Protein AF-A0A7Z0QE20-F1 (afdb_monomer_lite)

Organism: NCBI:txid2823807

InterPro domains:
  IPR054189 Domain of unknown function DUF6894 [PF21834] (3-74)

Sequence (82 aa):
MPRYYFHILNGKMLIDDVGVEVADTEAAKLEAVKYAGNVLTSEHPTDMWKGIPWELKVTDGPSPKEGRTLLTLTLTAEINPT

Structure (mmCIF, N/CA/C/O backbone):
data_AF-A0A7Z0QE20-F1
#
_entry.id   AF-A0A7Z0QE20-F1
#
loop_
_atom_site.group_PDB
_atom_site.id
_atom_site.type_symbol
_atom_site.label_atom_id
_atom_site.label_alt_id
_atom_site.label_comp_id
_atom_site.label_asym_id
_atom_site.label_entity_id
_atom_site.label_seq_id
_atom_site.pdbx_PDB_ins_code
_atom_site.Cartn_x
_atom_site.Cartn_y
_atom_site.Cartn_z
_atom_site.occupancy
_atom_site.B_iso_or_equiv
_atom_site.auth_seq_id
_atom_site.auth_comp_id
_atom_site.auth_asym_id
_atom_site.auth_atom_id
_atom_site.pdbx_PDB_model_num
ATOM 1 N N . MET A 1 1 ? -11.100 -2.691 17.607 1.00 81.31 1 MET A N 1
ATOM 2 C CA . MET A 1 1 ? -9.955 -2.050 16.930 1.00 81.31 1 MET A CA 1
ATOM 3 C C . MET A 1 1 ? -10.435 -1.618 15.552 1.00 81.31 1 MET A C 1
ATOM 5 O O . MET A 1 1 ? -11.226 -2.365 14.984 1.00 81.31 1 MET A O 1
ATOM 9 N N . PRO A 1 2 ? -10.095 -0.418 15.055 1.00 93.25 2 PRO A N 1
ATOM 10 C CA . PRO A 1 2 ? -10.448 -0.021 13.694 1.00 93.25 2 PRO A CA 1
ATOM 11 C C . PRO A 1 2 ? -9.811 -0.957 12.657 1.00 93.25 2 PRO A C 1
ATOM 13 O O . PRO A 1 2 ? -8.697 -1.448 12.850 1.00 93.25 2 PRO A O 1
ATOM 16 N N . ARG A 1 3 ? -10.537 -1.202 11.565 1.00 96.50 3 ARG A N 1
ATOM 17 C CA . ARG A 1 3 ? -10.088 -2.007 10.427 1.00 96.50 3 ARG A CA 1
ATOM 18 C C . ARG A 1 3 ? -9.723 -1.085 9.271 1.00 96.50 3 ARG A C 1
ATOM 20 O O . ARG A 1 3 ? -10.494 -0.184 8.952 1.00 96.50 3 ARG A O 1
ATOM 27 N N . TYR A 1 4 ? -8.569 -1.329 8.667 1.00 97.31 4 TYR A N 1
ATOM 28 C CA . TYR A 1 4 ? -8.037 -0.551 7.552 1.00 97.31 4 TYR A CA 1
ATOM 29 C C . TYR A 1 4 ? -7.791 -1.458 6.355 1.00 97.31 4 TYR A C 1
ATOM 31 O O . TYR A 1 4 ? -7.414 -2.612 6.543 1.00 97.31 4 TYR A O 1
ATOM 39 N N . TYR A 1 5 ? -7.966 -0.930 5.149 1.00 97.31 5 TYR A N 1
ATOM 40 C CA . TYR A 1 5 ? -7.826 -1.682 3.902 1.00 97.31 5 TYR A CA 1
ATOM 41 C C . TYR A 1 5 ? -6.718 -1.075 3.047 1.00 97.31 5 TYR A C 1
ATOM 43 O O . TYR A 1 5 ? -6.606 0.147 2.966 1.00 97.31 5 TYR A O 1
ATOM 51 N N . PHE A 1 6 ? -5.882 -1.918 2.444 1.00 96.75 6 PHE A N 1
ATOM 52 C CA . PHE A 1 6 ? -4.608 -1.548 1.822 1.00 96.75 6 PHE A CA 1
ATOM 53 C C . PHE A 1 6 ? -4.645 -1.814 0.309 1.00 96.75 6 PHE A C 1
ATOM 55 O O . PHE A 1 6 ? -4.274 -2.886 -0.170 1.00 96.75 6 PHE A O 1
ATOM 62 N N . HIS A 1 7 ? -5.093 -0.829 -0.470 1.00 95.88 7 HIS A N 1
ATOM 63 C CA . HIS A 1 7 ? -5.321 -0.979 -1.910 1.00 95.88 7 HIS A CA 1
ATOM 64 C C . HIS A 1 7 ? -4.162 -0.440 -2.746 1.00 95.88 7 HIS A C 1
ATOM 66 O O . HIS A 1 7 ? -3.735 0.700 -2.568 1.00 95.88 7 HIS A O 1
ATOM 72 N N . ILE A 1 8 ? -3.718 -1.208 -3.736 1.00 93.31 8 ILE A N 1
ATOM 73 C CA . ILE A 1 8 ? -2.751 -0.753 -4.740 1.00 93.31 8 ILE A CA 1
ATOM 74 C C . ILE A 1 8 ? -3.536 -0.316 -5.965 1.00 93.31 8 ILE A C 1
ATOM 76 O O . ILE A 1 8 ? -4.303 -1.103 -6.517 1.00 93.31 8 ILE A O 1
ATOM 80 N N . LEU A 1 9 ? -3.383 0.940 -6.379 1.00 83.88 9 LEU A N 1
ATOM 81 C CA . LEU A 1 9 ? -4.237 1.520 -7.424 1.00 83.88 9 LEU A CA 1
ATOM 82 C C . LEU A 1 9 ? -3.513 1.800 -8.741 1.00 83.88 9 LEU A C 1
ATOM 84 O O . LEU A 1 9 ? -4.170 1.827 -9.780 1.00 83.88 9 LEU A O 1
ATOM 88 N N . ASN A 1 10 ? -2.186 1.944 -8.717 1.00 75.31 10 ASN A N 1
ATOM 89 C CA . ASN A 1 10 ? -1.376 2.230 -9.902 1.00 75.31 10 ASN A CA 1
ATOM 90 C C . ASN A 1 10 ? -0.373 1.098 -10.170 1.00 75.31 10 ASN A C 1
ATOM 92 O O . ASN A 1 10 ? 0.271 0.591 -9.251 1.00 75.31 10 ASN A O 1
ATOM 96 N N . GLY A 1 11 ? -0.260 0.691 -11.440 1.00 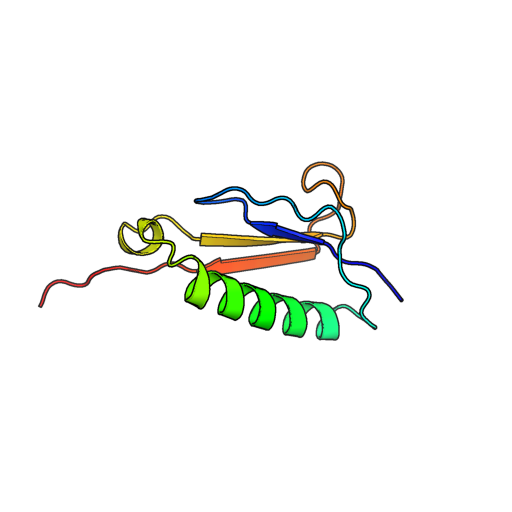68.31 11 GLY A N 1
ATOM 97 C CA . GLY A 1 11 ? 0.398 -0.552 -11.852 1.00 68.31 11 GLY A CA 1
ATOM 98 C C . GLY A 1 11 ? -0.603 -1.713 -11.891 1.00 68.31 11 GLY A C 1
ATOM 99 O O . GLY A 1 11 ? -1.604 -1.649 -12.605 1.00 68.31 11 GLY A O 1
ATOM 100 N N . LYS A 1 12 ? -0.360 -2.771 -11.109 1.00 69.12 12 LYS A N 1
ATOM 101 C CA . LYS A 1 12 ? -1.309 -3.879 -10.911 1.00 69.12 12 LYS A CA 1
ATOM 102 C C . LYS A 1 12 ? -2.320 -3.479 -9.838 1.00 69.12 12 LYS A C 1
ATOM 104 O O . LYS A 1 12 ? -1.981 -3.442 -8.658 1.00 69.12 12 LYS A O 1
ATOM 109 N N . MET A 1 13 ? -3.547 -3.164 -10.252 1.00 82.62 13 MET A N 1
ATOM 110 C CA . MET A 1 13 ? -4.612 -2.812 -9.313 1.00 82.62 13 MET A CA 1
ATOM 111 C C . MET A 1 13 ? -4.943 -4.016 -8.423 1.00 82.62 13 MET A C 1
ATOM 113 O O . MET A 1 13 ? -5.348 -5.065 -8.923 1.00 82.62 13 MET A O 1
ATOM 117 N N . LEU A 1 14 ? -4.771 -3.855 -7.113 1.00 89.69 14 LEU A N 1
ATOM 118 C CA . LEU A 1 14 ? -5.096 -4.852 -6.098 1.00 89.69 14 LEU A CA 1
ATOM 119 C C . LEU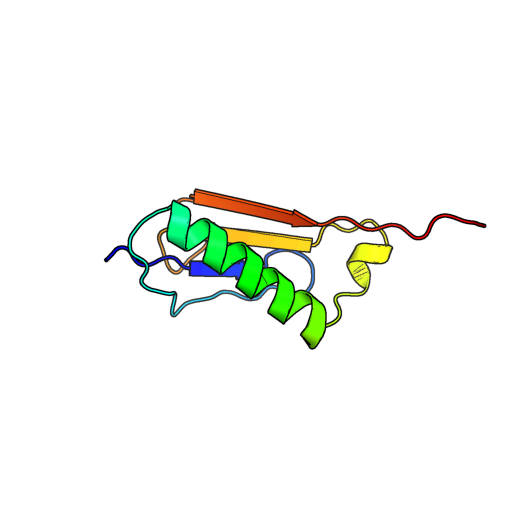 A 1 14 ? -5.994 -4.204 -5.051 1.00 89.69 14 LEU A C 1
ATOM 121 O O . LEU A 1 14 ? -5.585 -3.281 -4.345 1.00 89.69 14 LEU A O 1
ATOM 125 N N . ILE A 1 15 ? -7.230 -4.687 -4.976 1.00 93.50 15 ILE A N 1
ATOM 126 C CA . ILE A 1 15 ? -8.212 -4.226 -4.002 1.00 93.50 15 ILE A CA 1
ATOM 127 C C . ILE A 1 15 ? -8.198 -5.190 -2.824 1.00 93.50 15 ILE A C 1
ATOM 129 O O . ILE A 1 15 ? -8.570 -6.348 -2.975 1.00 93.50 15 ILE A O 1
ATOM 133 N N . ASP A 1 16 ? -7.760 -4.699 -1.670 1.00 94.06 16 ASP A N 1
ATOM 134 C CA . ASP A 1 16 ? -7.917 -5.391 -0.392 1.00 94.06 16 ASP A CA 1
ATOM 135 C C . ASP A 1 16 ? -9.359 -5.269 0.130 1.00 94.06 16 ASP A C 1
ATOM 137 O O . ASP A 1 16 ? -9.795 -4.183 0.503 1.00 94.06 16 ASP A O 1
ATOM 141 N N . ASP A 1 17 ? -10.097 -6.375 0.148 1.00 93.44 17 ASP A N 1
ATOM 142 C CA . ASP A 1 17 ? -11.462 -6.481 0.674 1.00 93.44 17 ASP A CA 1
ATOM 143 C C . ASP A 1 17 ? -11.524 -7.098 2.084 1.00 93.44 17 ASP A C 1
ATOM 145 O O . ASP A 1 17 ? -12.597 -7.154 2.690 1.00 93.44 17 ASP A O 1
ATOM 149 N N . VAL A 1 18 ? -10.381 -7.522 2.635 1.00 95.00 18 VAL A N 1
ATOM 150 C CA . VAL A 1 18 ? -10.281 -8.176 3.948 1.00 95.00 18 VAL A CA 1
ATOM 151 C C . VAL A 1 18 ? -9.904 -7.167 5.030 1.00 95.00 18 VAL A C 1
ATOM 153 O O . VAL A 1 18 ? -10.531 -7.116 6.097 1.00 95.00 18 VAL A O 1
ATOM 156 N N . GLY A 1 19 ? -8.881 -6.359 4.757 1.00 94.31 19 GLY A N 1
ATOM 157 C CA . GLY A 1 19 ? -8.322 -5.388 5.684 1.00 94.31 19 GLY A CA 1
ATOM 158 C C . GLY A 1 19 ? -7.650 -6.000 6.917 1.00 94.31 19 GLY A C 1
ATOM 159 O O . GLY A 1 19 ? -7.708 -7.201 7.191 1.00 94.31 19 GLY A O 1
ATOM 160 N N . VAL A 1 20 ? -7.027 -5.134 7.713 1.00 96.88 20 VAL A N 1
ATOM 161 C CA . VAL A 1 20 ? -6.303 -5.484 8.940 1.00 96.88 20 VAL A CA 1
ATOM 162 C C . VAL A 1 20 ? -6.828 -4.648 10.102 1.00 96.88 20 VAL A C 1
ATOM 164 O O . VAL A 1 20 ? -7.018 -3.436 9.981 1.00 96.88 20 VAL A O 1
ATOM 167 N N . GLU A 1 21 ? -7.066 -5.293 11.243 1.00 97.44 21 GLU A N 1
ATOM 168 C CA . GLU A 1 21 ? -7.384 -4.598 12.490 1.00 97.44 21 GLU A CA 1
ATOM 169 C C . GLU A 1 21 ? -6.104 -4.158 13.194 1.00 97.44 21 GLU A C 1
ATOM 171 O O . GLU A 1 21 ? -5.261 -4.980 13.549 1.00 97.44 21 GLU A O 1
ATOM 176 N N . VAL A 1 22 ? -5.978 -2.855 13.430 1.00 95.88 22 VAL A N 1
ATOM 177 C CA . VAL A 1 22 ? -4.864 -2.271 14.183 1.00 95.88 22 VAL A CA 1
ATOM 178 C C . VAL A 1 22 ? -5.389 -1.283 15.217 1.00 95.88 22 VAL A C 1
ATOM 180 O O . VAL A 1 22 ? -6.539 -0.848 15.158 1.00 95.88 22 VAL A O 1
ATOM 183 N N . ALA A 1 23 ? -4.565 -0.955 16.211 1.00 95.12 23 ALA A N 1
ATOM 184 C CA . ALA A 1 23 ? -4.999 -0.159 17.357 1.00 95.12 23 ALA A CA 1
ATOM 185 C C . ALA A 1 23 ? -5.441 1.263 16.967 1.00 95.12 23 ALA A C 1
ATOM 187 O O . ALA A 1 23 ? -6.494 1.722 17.411 1.00 95.12 23 ALA A O 1
ATOM 188 N N . ASP A 1 24 ? -4.653 1.936 16.128 1.00 93.56 24 ASP A N 1
ATOM 189 C CA . ASP A 1 24 ? -4.830 3.334 15.745 1.00 93.56 24 ASP A CA 1
ATOM 190 C C . ASP A 1 24 ? -4.160 3.646 14.391 1.00 93.56 24 ASP A C 1
ATOM 192 O O . ASP A 1 24 ? -3.633 2.766 13.704 1.00 93.56 24 ASP A O 1
ATOM 196 N N . THR A 1 25 ? -4.193 4.920 13.997 1.00 93.75 25 THR A N 1
ATOM 197 C CA . THR A 1 25 ? -3.605 5.403 12.744 1.00 93.75 25 THR A CA 1
ATOM 198 C C . THR A 1 25 ? -2.079 5.267 12.704 1.00 93.75 25 THR A C 1
ATOM 200 O O . THR A 1 25 ? -1.526 5.085 11.623 1.00 93.75 25 THR A O 1
ATOM 203 N N . GLU A 1 26 ? -1.373 5.334 13.839 1.00 96.50 26 GLU A N 1
ATOM 204 C CA . GLU A 1 26 ? 0.085 5.139 13.857 1.00 96.50 26 GLU A CA 1
ATOM 205 C C . GLU A 1 26 ? 0.440 3.681 13.563 1.00 96.50 26 GLU A C 1
ATOM 207 O O . GLU A 1 26 ? 1.323 3.403 12.746 1.00 96.50 26 GLU A O 1
ATOM 212 N N . ALA A 1 27 ? -0.310 2.740 14.138 1.00 97.12 27 ALA A N 1
ATOM 213 C CA . ALA A 1 27 ? -0.187 1.329 13.798 1.00 97.12 27 ALA A CA 1
ATOM 214 C C . ALA A 1 27 ? -0.515 1.072 12.313 1.00 97.12 27 ALA A C 1
ATOM 216 O O . ALA A 1 27 ? 0.192 0.304 11.659 1.00 97.12 27 ALA A O 1
ATOM 217 N N . ALA A 1 28 ? -1.510 1.768 11.748 1.00 96.75 28 ALA A N 1
ATOM 218 C CA . ALA A 1 28 ? -1.843 1.675 10.324 1.00 96.75 28 ALA A CA 1
ATOM 219 C C . ALA A 1 28 ? -0.719 2.200 9.411 1.00 96.75 28 ALA A C 1
ATOM 221 O O . ALA A 1 28 ? -0.451 1.601 8.371 1.00 96.75 28 ALA A O 1
ATOM 222 N N . LYS A 1 29 ? -0.014 3.276 9.798 1.00 97.75 29 LYS A N 1
ATOM 223 C CA . LYS A 1 29 ? 1.163 3.775 9.057 1.00 97.75 29 LYS A CA 1
ATOM 224 C C . LYS A 1 29 ? 2.282 2.741 9.017 1.00 97.75 29 LYS A C 1
ATOM 226 O O . LYS A 1 29 ? 2.853 2.499 7.954 1.00 97.75 29 LYS A O 1
ATOM 231 N N . LEU A 1 30 ? 2.593 2.132 10.163 1.00 97.88 30 LEU A N 1
ATOM 232 C CA . LEU A 1 30 ? 3.620 1.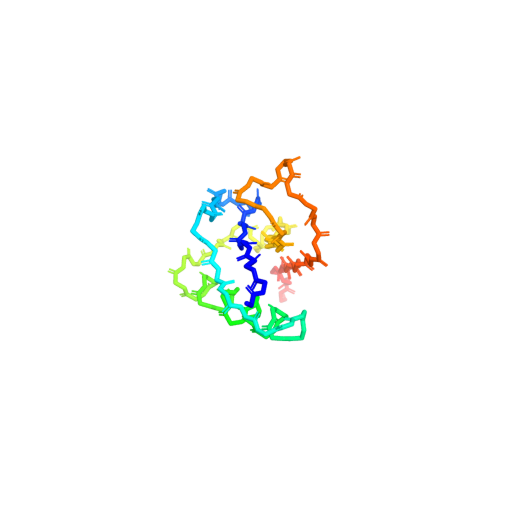095 10.242 1.00 97.88 30 LEU A CA 1
ATOM 233 C C . LEU A 1 30 ? 3.253 -0.107 9.363 1.00 97.88 30 LEU A C 1
ATOM 235 O O . LEU A 1 30 ? 4.106 -0.620 8.638 1.00 97.88 30 LEU A O 1
ATOM 239 N N . GLU A 1 31 ? 1.991 -0.529 9.405 1.00 97.69 31 GLU A N 1
ATOM 240 C CA . GLU A 1 31 ? 1.503 -1.635 8.584 1.00 97.69 31 GLU A CA 1
ATOM 241 C C . GLU A 1 31 ? 1.542 -1.301 7.088 1.00 97.69 31 GLU A C 1
ATOM 243 O O . GLU A 1 31 ? 1.995 -2.119 6.292 1.00 97.69 31 GLU A O 1
ATOM 248 N N . ALA A 1 32 ? 1.200 -0.067 6.701 1.00 97.50 32 ALA A N 1
ATOM 249 C CA . ALA A 1 32 ? 1.270 0.387 5.313 1.00 97.50 32 ALA A CA 1
ATOM 250 C C . ALA A 1 32 ? 2.696 0.313 4.744 1.00 97.50 32 ALA A C 1
ATOM 252 O O . ALA A 1 32 ? 2.890 -0.146 3.619 1.00 97.50 32 ALA A O 1
ATOM 253 N N . VAL A 1 33 ? 3.703 0.725 5.524 1.00 97.44 33 VAL A N 1
ATOM 254 C CA . VAL A 1 33 ? 5.116 0.656 5.113 1.00 97.44 33 VAL A CA 1
ATOM 255 C C . VAL A 1 33 ? 5.578 -0.795 4.972 1.00 97.44 33 VAL A C 1
ATOM 257 O O . VAL A 1 33 ? 6.226 -1.135 3.981 1.00 97.44 33 VAL A O 1
ATOM 260 N N . LYS A 1 34 ? 5.226 -1.666 5.928 1.00 97.25 34 LYS A N 1
ATOM 261 C CA . LYS A 1 34 ? 5.546 -3.102 5.855 1.00 97.25 34 LYS A CA 1
ATOM 262 C C . LYS A 1 34 ? 4.908 -3.755 4.633 1.00 97.25 34 LYS A C 1
ATOM 264 O O . LYS A 1 34 ? 5.590 -4.455 3.887 1.00 97.25 34 LYS A O 1
ATOM 269 N N . TYR A 1 35 ? 3.622 -3.496 4.411 1.00 95.38 35 TYR A N 1
ATOM 270 C CA . TYR A 1 35 ? 2.879 -4.021 3.274 1.00 95.38 35 TYR A CA 1
ATOM 271 C C . TYR A 1 35 ? 3.486 -3.556 1.947 1.00 95.38 35 TYR A C 1
ATOM 273 O O . TYR A 1 35 ? 3.770 -4.384 1.082 1.00 95.38 35 TYR A O 1
ATOM 281 N N . ALA A 1 36 ? 3.787 -2.259 1.815 1.00 94.50 36 ALA A N 1
ATOM 282 C CA . ALA A 1 36 ? 4.462 -1.722 0.637 1.00 94.50 36 ALA A CA 1
ATOM 283 C C . ALA A 1 36 ? 5.815 -2.408 0.393 1.00 94.50 36 ALA A C 1
ATOM 285 O O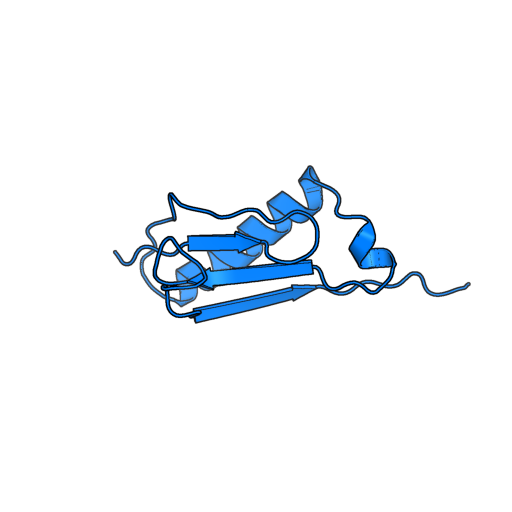 . ALA A 1 36 ? 6.073 -2.858 -0.720 1.00 94.50 36 ALA A O 1
ATOM 286 N N . GLY A 1 37 ? 6.652 -2.563 1.424 1.00 94.12 37 GLY A N 1
ATOM 287 C CA . GLY A 1 37 ? 7.934 -3.264 1.306 1.00 94.12 37 GLY A CA 1
ATOM 288 C C . GLY A 1 37 ? 7.781 -4.711 0.827 1.00 94.12 37 GLY A C 1
ATOM 289 O O . GLY A 1 37 ? 8.487 -5.138 -0.089 1.00 94.12 37 GLY A O 1
ATOM 290 N N . ASN A 1 38 ? 6.818 -5.449 1.384 1.00 94.12 38 ASN A N 1
ATOM 291 C CA . ASN A 1 38 ? 6.542 -6.830 0.985 1.00 94.12 38 ASN A CA 1
ATOM 292 C C . ASN A 1 38 ? 6.091 -6.921 -0.478 1.00 94.12 38 ASN A C 1
ATOM 294 O O . ASN A 1 38 ? 6.581 -7.768 -1.220 1.00 94.12 38 ASN A O 1
ATOM 298 N N . VAL A 1 39 ? 5.200 -6.035 -0.924 1.00 91.62 39 VAL A N 1
ATOM 299 C CA . VAL A 1 39 ? 4.720 -6.029 -2.314 1.00 91.62 39 VAL A CA 1
ATOM 300 C C . VAL A 1 39 ? 5.830 -5.633 -3.285 1.00 91.62 39 VAL A C 1
ATOM 302 O O . VAL A 1 39 ? 6.027 -6.299 -4.297 1.00 91.62 39 VAL A O 1
ATOM 305 N N . LEU A 1 40 ? 6.591 -4.580 -2.979 1.00 90.81 40 LEU A N 1
ATOM 306 C CA . LEU A 1 40 ? 7.675 -4.100 -3.841 1.00 90.81 40 LEU A CA 1
ATOM 307 C C . LEU A 1 40 ? 8.766 -5.158 -4.043 1.00 90.81 40 LEU A C 1
ATOM 309 O O . LEU A 1 40 ? 9.339 -5.253 -5.128 1.00 90.81 40 LEU A O 1
ATOM 313 N N . THR A 1 41 ? 9.039 -5.956 -3.009 1.00 91.56 41 THR A N 1
ATOM 314 C CA . THR A 1 41 ? 10.043 -7.027 -3.050 1.00 91.56 41 THR A CA 1
ATOM 315 C C . THR A 1 41 ? 9.542 -8.318 -3.689 1.00 91.56 41 THR A C 1
ATOM 317 O O . THR A 1 41 ? 10.360 -9.042 -4.243 1.00 91.56 41 THR A O 1
ATOM 320 N N . SER A 1 42 ? 8.241 -8.614 -3.632 1.00 90.62 42 SER A N 1
ATOM 321 C CA . SER A 1 42 ? 7.668 -9.850 -4.191 1.00 90.62 42 SER A CA 1
ATOM 322 C C . SER A 1 42 ? 7.169 -9.705 -5.630 1.00 90.62 42 SER A C 1
ATOM 324 O O . SER A 1 42 ? 7.422 -10.579 -6.454 1.00 90.62 42 SER A O 1
ATOM 326 N N . GLU A 1 43 ? 6.487 -8.604 -5.958 1.00 88.19 43 GLU A N 1
ATOM 327 C CA . GLU A 1 43 ? 5.841 -8.407 -7.265 1.00 88.19 43 GLU A CA 1
ATOM 328 C C . GLU A 1 43 ? 6.725 -7.654 -8.273 1.00 88.19 43 GLU A C 1
ATOM 330 O O . GLU A 1 43 ? 6.409 -7.634 -9.460 1.00 88.19 43 GLU A O 1
ATOM 335 N N . HIS A 1 44 ? 7.819 -7.025 -7.823 1.00 85.50 44 HIS A N 1
ATOM 336 C CA . HIS A 1 44 ? 8.777 -6.285 -8.658 1.00 85.50 44 HIS A CA 1
ATOM 337 C C . HIS A 1 44 ? 8.122 -5.344 -9.699 1.00 85.50 44 HIS A C 1
ATOM 339 O O . HIS A 1 44 ? 8.308 -5.532 -10.905 1.00 85.50 44 HIS A O 1
ATOM 345 N N . PRO A 1 45 ? 7.362 -4.312 -9.282 1.00 85.00 45 PRO A N 1
ATOM 346 C CA . PRO A 1 45 ? 6.626 -3.456 -10.213 1.00 85.00 45 PRO A CA 1
ATOM 347 C C . PRO A 1 45 ? 7.568 -2.608 -11.083 1.00 85.00 45 PRO A C 1
ATOM 349 O O . PRO A 1 45 ? 7.988 -1.517 -10.708 1.00 85.00 45 PRO A O 1
ATOM 352 N N . THR A 1 46 ? 7.890 -3.091 -12.286 1.00 85.56 46 THR A N 1
ATOM 353 C CA . THR A 1 46 ? 8.907 -2.475 -13.157 1.00 85.56 46 THR A CA 1
ATOM 354 C C . THR A 1 46 ? 8.507 -1.120 -13.732 1.00 85.56 46 THR A C 1
ATOM 356 O O . THR A 1 46 ? 9.373 -0.335 -14.113 1.00 85.56 46 THR A O 1
ATOM 359 N N . ASP A 1 47 ? 7.207 -0.832 -13.814 1.00 86.94 47 ASP A N 1
ATOM 360 C CA . ASP A 1 47 ? 6.700 0.420 -14.386 1.00 86.94 47 ASP A CA 1
ATOM 361 C C . ASP A 1 47 ? 7.128 1.651 -13.587 1.00 86.94 47 ASP A C 1
ATOM 363 O O . ASP A 1 47 ? 7.266 2.733 -14.159 1.00 86.94 47 ASP A O 1
ATOM 367 N N . MET A 1 48 ? 7.453 1.473 -12.304 1.00 88.38 48 MET A N 1
ATOM 368 C CA . MET A 1 48 ? 7.962 2.562 -11.481 1.00 88.38 48 MET A CA 1
ATOM 369 C C . MET A 1 48 ? 9.267 3.151 -11.995 1.00 88.38 48 MET A C 1
ATOM 371 O O . MET A 1 48 ? 9.464 4.349 -11.865 1.00 88.38 48 MET A O 1
ATOM 375 N N . TRP A 1 49 ? 10.111 2.348 -12.649 1.00 89.25 49 TRP A N 1
ATOM 376 C CA . TRP A 1 49 ? 11.372 2.794 -13.247 1.00 89.25 49 TRP A CA 1
ATOM 377 C C . TRP A 1 49 ? 11.182 3.597 -14.537 1.00 89.25 49 TRP A C 1
ATOM 379 O O . TRP A 1 49 ? 12.126 4.217 -15.019 1.00 89.25 49 TRP A O 1
ATOM 389 N N . LYS A 1 50 ? 9.963 3.602 -15.091 1.00 87.50 50 LYS A N 1
ATOM 390 C CA . LYS A 1 50 ? 9.554 4.447 -16.223 1.00 87.50 50 LYS A CA 1
ATOM 391 C C . LYS A 1 50 ? 8.966 5.785 -15.749 1.00 87.50 50 LYS A C 1
ATOM 393 O O . LYS A 1 50 ? 8.345 6.487 -16.543 1.00 87.50 50 LYS A O 1
ATOM 398 N N . GLY A 1 51 ? 9.097 6.106 -14.458 1.00 85.38 51 GLY A N 1
ATOM 399 C CA . GLY A 1 51 ? 8.521 7.299 -13.840 1.00 85.38 51 GLY A CA 1
ATOM 400 C C . GLY A 1 51 ? 7.024 7.193 -13.526 1.00 85.38 51 GLY A C 1
ATOM 401 O O . GLY A 1 51 ? 6.423 8.194 -13.146 1.00 85.38 51 GLY A O 1
ATOM 402 N N . ILE A 1 52 ? 6.403 6.014 -13.667 1.00 87.88 52 ILE A N 1
ATOM 403 C CA . ILE A 1 52 ? 4.986 5.807 -13.325 1.00 87.88 52 ILE A CA 1
ATOM 404 C C . ILE A 1 52 ? 4.883 5.554 -11.814 1.00 87.88 52 ILE A C 1
ATOM 406 O O . ILE A 1 52 ? 5.376 4.528 -11.351 1.00 87.88 52 ILE A O 1
ATOM 410 N N . PRO A 1 53 ? 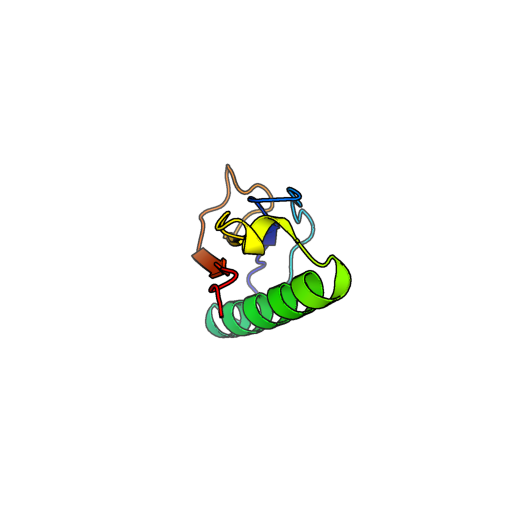4.246 6.425 -11.014 1.00 90.31 53 PRO A N 1
ATOM 411 C CA . PRO A 1 53 ? 4.218 6.238 -9.569 1.00 90.31 53 PRO A CA 1
ATOM 412 C C . PRO A 1 53 ? 3.500 4.946 -9.166 1.00 90.31 53 PRO A C 1
ATOM 414 O O . PRO A 1 53 ? 2.375 4.686 -9.597 1.00 90.31 53 PRO A O 1
ATOM 417 N N . TRP A 1 54 ? 4.127 4.167 -8.286 1.00 92.75 54 TRP A N 1
ATOM 418 C CA . TRP A 1 54 ? 3.443 3.108 -7.552 1.00 92.75 54 TRP A CA 1
ATOM 419 C C . TRP A 1 54 ? 2.695 3.731 -6.373 1.00 92.75 54 TRP A C 1
ATOM 421 O O . TRP A 1 54 ? 3.232 4.605 -5.686 1.00 92.75 54 TRP A O 1
ATOM 431 N N . GLU A 1 55 ? 1.456 3.299 -6.140 1.00 94.62 55 GLU A N 1
ATOM 432 C CA . GLU A 1 55 ? 0.580 3.922 -5.148 1.00 94.62 55 GLU A CA 1
ATOM 433 C C . GLU A 1 55 ? -0.155 2.888 -4.298 1.00 94.62 55 GLU A C 1
ATOM 435 O O . GLU A 1 55 ? -0.836 2.007 -4.829 1.00 94.62 55 GLU A O 1
ATOM 440 N N . LEU A 1 56 ? -0.064 3.072 -2.981 1.00 95.56 56 LEU A N 1
ATOM 441 C CA . LEU A 1 56 ? -0.847 2.376 -1.968 1.00 95.56 56 LEU A CA 1
ATOM 442 C C . LEU A 1 56 ? -1.769 3.376 -1.270 1.00 95.56 56 LEU A C 1
ATOM 444 O O . LEU A 1 56 ? -1.301 4.363 -0.700 1.00 95.56 56 LEU A O 1
ATOM 448 N N . LYS A 1 57 ? -3.069 3.089 -1.258 1.00 96.44 57 LYS A N 1
ATOM 449 C CA . LYS A 1 57 ? -4.057 3.813 -0.457 1.00 96.44 57 LYS A CA 1
ATOM 450 C C . LYS A 1 57 ? -4.513 2.973 0.715 1.00 96.44 57 LYS A C 1
ATOM 452 O O . LYS A 1 57 ? -4.848 1.804 0.547 1.00 96.44 57 LYS A O 1
ATOM 457 N N . VAL A 1 58 ? -4.585 3.612 1.876 1.00 97.12 58 VAL A N 1
ATOM 458 C CA . VAL A 1 58 ? -5.171 3.030 3.079 1.00 97.12 58 VAL A CA 1
ATOM 459 C C . VAL A 1 58 ? -6.493 3.718 3.371 1.00 97.12 58 VAL A C 1
ATOM 461 O O . VAL A 1 58 ? -6.543 4.949 3.463 1.00 97.12 58 VAL A O 1
ATOM 464 N N . THR A 1 59 ? -7.555 2.938 3.514 1.00 97.25 59 THR A N 1
ATOM 465 C CA . THR A 1 59 ? -8.926 3.429 3.701 1.00 97.25 59 THR A CA 1
ATOM 466 C C . THR A 1 59 ? -9.571 2.819 4.945 1.00 97.25 59 THR A C 1
ATOM 468 O O . THR A 1 59 ? -9.075 1.839 5.502 1.00 97.25 59 THR A O 1
ATOM 471 N N . ASP A 1 60 ? -10.690 3.399 5.378 1.00 95.69 60 ASP A N 1
ATOM 472 C CA . ASP A 1 60 ? -11.553 2.857 6.439 1.00 95.69 60 ASP A CA 1
ATOM 473 C C . ASP A 1 60 ? -12.686 1.946 5.919 1.00 95.69 60 ASP A C 1
ATOM 475 O O . ASP A 1 60 ? -13.540 1.513 6.694 1.00 95.69 60 ASP A O 1
ATOM 479 N N . GLY A 1 61 ? -12.693 1.619 4.622 1.00 95.00 61 GLY A N 1
ATOM 480 C CA . GLY A 1 61 ? -13.705 0.769 3.994 1.00 95.00 61 GLY A CA 1
ATOM 481 C C . GLY A 1 61 ? -13.134 -0.107 2.872 1.00 95.00 61 GLY A C 1
ATOM 482 O O . GLY A 1 61 ? -12.188 0.307 2.206 1.00 95.00 61 GLY A O 1
ATOM 483 N N . PRO A 1 62 ? -13.727 -1.287 2.610 1.00 93.69 62 PRO A N 1
ATOM 484 C CA . PRO A 1 62 ? -13.183 -2.293 1.683 1.00 93.69 62 PRO A CA 1
ATOM 485 C C . PRO A 1 62 ? -13.191 -1.851 0.216 1.00 93.69 62 PRO A C 1
ATOM 487 O O . PRO A 1 62 ? -12.544 -2.451 -0.637 1.00 93.69 62 PRO A O 1
ATOM 490 N N . SER A 1 63 ? -13.943 -0.799 -0.100 1.00 90.50 63 SER A N 1
ATOM 491 C CA . SER A 1 63 ? -13.967 -0.189 -1.420 1.00 90.50 63 SER A CA 1
ATOM 492 C C . SER A 1 63 ? -13.170 1.113 -1.387 1.00 90.50 63 SER A C 1
ATOM 494 O O . SER A 1 63 ? -13.562 2.031 -0.665 1.00 90.50 63 SER A O 1
ATOM 496 N N . PRO A 1 64 ? -12.136 1.289 -2.230 1.00 84.75 64 PRO A N 1
ATOM 497 C CA . PRO A 1 64 ? -11.426 2.562 -2.328 1.00 84.75 64 PRO A CA 1
ATOM 498 C C . PRO A 1 64 ? -12.277 3.701 -2.907 1.00 84.75 64 PRO A C 1
ATOM 500 O O . PRO A 1 64 ? -11.835 4.848 -2.897 1.00 84.75 64 PRO A O 1
ATOM 503 N N . LYS A 1 65 ? -13.471 3.407 -3.448 1.00 86.50 65 LYS A N 1
ATOM 504 C CA . LYS A 1 65 ? -14.413 4.425 -3.942 1.00 86.50 65 LYS A CA 1
ATOM 505 C C . LYS A 1 65 ? -15.361 4.938 -2.861 1.00 86.50 65 LYS A C 1
ATOM 507 O O . LYS A 1 65 ? -15.824 6.067 -2.967 1.00 86.50 65 LYS A O 1
ATOM 512 N N . GLU A 1 66 ? -15.679 4.104 -1.875 1.00 86.94 66 GLU A N 1
ATOM 513 C CA . GLU A 1 66 ? -16.681 4.401 -0.842 1.00 86.94 66 GLU A CA 1
ATOM 514 C C . GLU A 1 66 ? -16.033 4.685 0.516 1.00 86.94 66 GLU A C 1
ATOM 516 O O . GLU A 1 66 ? -16.517 5.532 1.264 1.00 86.94 66 GLU A O 1
ATOM 521 N N . GLY A 1 67 ? -14.919 4.012 0.818 1.00 90.19 67 GLY A N 1
ATOM 522 C CA . GLY A 1 67 ? -14.111 4.256 2.005 1.00 90.19 67 GLY A CA 1
ATOM 523 C C . GLY A 1 67 ? -13.361 5.582 1.917 1.00 90.19 67 GLY A C 1
ATOM 524 O O . GLY A 1 67 ? -12.842 5.976 0.867 1.00 90.19 67 GLY A O 1
ATOM 525 N N . ARG A 1 68 ? -13.253 6.275 3.049 1.00 95.00 68 ARG A N 1
ATOM 526 C CA . ARG A 1 68 ? -12.436 7.476 3.177 1.00 95.00 68 ARG A CA 1
ATOM 527 C C . ARG A 1 68 ? -10.967 7.074 3.124 1.00 95.00 68 ARG A C 1
ATOM 529 O O . ARG A 1 68 ? -10.499 6.255 3.908 1.00 95.00 68 ARG A O 1
ATOM 536 N N . THR A 1 69 ? -10.208 7.705 2.232 1.00 96.06 69 THR A N 1
ATOM 537 C CA . THR A 1 69 ? -8.745 7.574 2.233 1.00 96.06 69 THR A CA 1
ATOM 538 C C . THR A 1 69 ? -8.164 8.266 3.463 1.00 96.06 69 THR A C 1
ATOM 540 O O . THR A 1 69 ? -8.421 9.447 3.704 1.00 96.06 69 THR A O 1
ATOM 543 N N . LEU A 1 70 ? -7.378 7.521 4.234 1.00 96.00 70 LEU A N 1
ATOM 544 C CA . LEU A 1 70 ? -6.704 7.987 5.441 1.00 96.00 70 LEU A CA 1
ATOM 545 C C . LEU A 1 70 ? -5.207 8.196 5.213 1.00 96.00 70 LEU A C 1
ATOM 547 O O . LEU A 1 70 ? -4.645 9.145 5.753 1.00 96.00 70 LEU A O 1
ATOM 551 N N . LEU A 1 71 ? -4.575 7.339 4.404 1.00 96.50 71 LEU A N 1
ATOM 552 C CA . LEU A 1 71 ? -3.157 7.430 4.054 1.00 96.50 71 LEU A CA 1
ATOM 553 C C . LEU A 1 71 ? -2.968 7.161 2.560 1.00 96.50 71 LEU A C 1
ATOM 555 O O . LEU A 1 71 ? -3.662 6.324 1.982 1.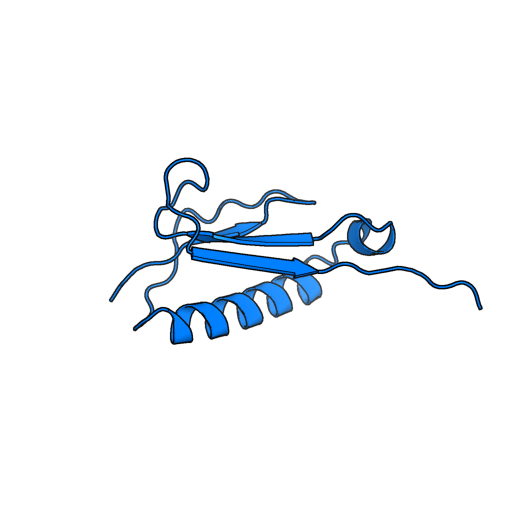00 96.50 71 LEU A O 1
ATOM 559 N N . THR A 1 72 ? -1.967 7.814 1.977 1.00 96.06 72 THR A N 1
ATOM 560 C CA . THR A 1 72 ? -1.461 7.505 0.638 1.00 96.06 72 THR A CA 1
ATOM 561 C C . THR A 1 72 ? 0.052 7.388 0.721 1.00 96.06 72 THR A C 1
ATOM 563 O O . THR A 1 72 ? 0.715 8.303 1.210 1.00 96.06 72 THR A O 1
ATOM 566 N N . LEU A 1 73 ? 0.596 6.268 0.253 1.00 95.50 73 LEU A N 1
ATOM 567 C CA . LEU A 1 73 ? 2.024 6.091 0.020 1.00 95.50 73 LEU A CA 1
ATOM 568 C C . LEU A 1 73 ? 2.252 6.119 -1.489 1.00 95.50 73 LEU A C 1
ATOM 570 O O . LEU A 1 73 ? 1.621 5.366 -2.231 1.00 95.50 73 LEU A O 1
ATOM 574 N N . THR A 1 74 ? 3.176 6.968 -1.926 1.00 94.31 74 THR A N 1
ATOM 575 C CA . THR A 1 74 ? 3.569 7.093 -3.330 1.00 94.31 74 THR A CA 1
ATOM 576 C C . THR A 1 74 ? 5.065 6.858 -3.438 1.00 94.31 74 THR A C 1
ATOM 578 O O . THR A 1 74 ? 5.842 7.471 -2.707 1.00 94.31 74 THR A O 1
ATOM 581 N N . LEU A 1 75 ? 5.465 5.976 -4.351 1.00 92.06 75 LEU A N 1
ATOM 582 C CA . LEU A 1 75 ? 6.864 5.698 -4.642 1.00 92.06 75 LEU A CA 1
ATOM 583 C C . LEU A 1 75 ? 7.126 5.893 -6.134 1.00 92.06 75 LEU A C 1
ATOM 585 O O . LEU A 1 75 ? 6.481 5.277 -6.982 1.00 92.06 75 LEU A O 1
ATOM 589 N N . THR A 1 76 ? 8.098 6.743 -6.439 1.00 90.31 76 THR A N 1
ATOM 590 C CA . THR A 1 76 ? 8.603 6.986 -7.791 1.00 90.31 76 THR A CA 1
ATOM 591 C C . THR A 1 76 ? 10.055 6.556 -7.869 1.00 90.31 76 THR A C 1
ATOM 593 O O . THR A 1 76 ? 10.806 6.720 -6.907 1.00 90.31 76 THR A O 1
ATOM 596 N N . ALA A 1 77 ? 10.455 6.032 -9.019 1.00 89.88 77 ALA A N 1
ATOM 597 C CA . ALA A 1 77 ? 11.837 5.696 -9.298 1.00 89.88 77 ALA A CA 1
ATOM 598 C C . ALA A 1 77 ? 12.192 6.145 -10.717 1.00 89.88 77 ALA A C 1
ATOM 600 O O . ALA A 1 77 ? 11.325 6.315 -11.571 1.00 89.88 77 ALA A O 1
ATOM 601 N N . GLU A 1 78 ? 13.474 6.340 -10.977 1.00 90.19 78 GLU A N 1
ATOM 602 C CA . GLU A 1 78 ? 13.965 6.686 -12.304 1.00 90.19 78 GLU A CA 1
ATOM 603 C C . GLU A 1 78 ? 15.341 6.061 -12.517 1.00 90.19 78 GLU A C 1
ATOM 605 O O . GLU A 1 78 ? 16.121 5.893 -11.575 1.00 90.19 78 GLU A O 1
ATOM 610 N N . ILE A 1 79 ? 15.626 5.684 -13.761 1.00 89.81 79 ILE A N 1
ATOM 611 C CA . ILE A 1 79 ? 16.966 5.269 -14.165 1.00 89.81 79 ILE A CA 1
ATOM 612 C C . ILE A 1 79 ? 17.698 6.529 -14.610 1.00 89.81 79 ILE A C 1
ATOM 614 O O . ILE A 1 79 ? 17.432 7.059 -15.689 1.00 89.81 79 ILE A O 1
ATOM 618 N N . ASN A 1 80 ? 18.622 6.999 -13.778 1.00 88.31 80 ASN A N 1
ATOM 619 C CA . ASN A 1 80 ? 19.487 8.109 -14.148 1.00 88.31 80 ASN A CA 1
ATOM 620 C C . ASN A 1 80 ? 20.592 7.613 -15.096 1.00 88.31 80 ASN A C 1
ATOM 622 O O . ASN A 1 80 ? 21.239 6.608 -14.783 1.00 88.31 80 ASN A O 1
ATOM 626 N N . PRO A 1 81 ? 20.811 8.270 -16.250 1.00 86.06 81 PRO A N 1
ATOM 627 C CA . PRO A 1 81 ? 21.911 7.918 -17.138 1.00 86.06 81 PRO A CA 1
ATOM 628 C C . PRO A 1 81 ? 23.253 8.171 -16.436 1.00 86.06 81 PRO A C 1
ATOM 630 O O . PRO A 1 81 ? 23.430 9.202 -15.785 1.00 86.06 81 PRO A O 1
ATOM 633 N N . THR A 1 82 ? 24.173 7.212 -16.558 1.00 75.81 82 THR A N 1
ATOM 634 C CA . THR A 1 82 ? 25.582 7.331 -16.142 1.00 75.81 82 THR A CA 1
ATOM 635 C C . THR A 1 82 ? 26.399 8.128 -17.139 1.00 75.81 82 THR A C 1
ATOM 637 O O . THR A 1 82 ? 26.199 7.882 -18.353 1.00 75.81 82 THR A O 1
#

pLDDT: mean 91.6, std 6.12, range [68.31, 97.88]

Secondary structure (DSSP, 8-state):
--EEEEEEEESS-B--SS-EE-SSHHHHHHHHHHHHHHHHHHH--GGGGBT--EEEEEESSSSTTTSPEEEEEEE--B----

Radius of gyration: 13.43 Å; chains: 1; bounding box: 42×18×34 Å

Foldseek 3Di:
DQWKWKFWPWQPTDQGQPTDDDDDVVRVVVVNVVVVVVCCVPVVRPCLQVFGKTKIWMFSHSDPVPTDTDDMDIDHHYDDDD